Protein AF-G3IN02-F1 (afdb_monomer_lite)

Radius of gyration: 16.25 Å; chains: 1; bounding box: 48×41×36 Å

Structure (mmCIF, N/CA/C/O backbone):
data_AF-G3IN02-F1
#
_entry.id   AF-G3IN02-F1
#
loop_
_atom_site.group_PDB
_atom_site.id
_atom_site.type_symbol
_atom_site.label_atom_id
_atom_site.label_alt_id
_atom_site.label_comp_id
_atom_site.label_asym_id
_atom_site.label_entity_id
_atom_site.label_seq_id
_atom_site.pdbx_PDB_ins_code
_atom_site.Cartn_x
_atom_site.Cartn_y
_atom_site.Cartn_z
_atom_site.occupancy
_atom_site.B_iso_or_equiv
_atom_site.auth_seq_id
_atom_site.auth_comp_id
_atom_site.auth_asym_id
_atom_site.auth_atom_id
_atom_site.pdbx_PDB_model_num
ATOM 1 N N . THR A 1 1 ? 34.015 23.746 -7.723 1.00 45.34 1 THR A N 1
ATOM 2 C CA . THR A 1 1 ? 32.596 23.625 -8.107 1.00 45.34 1 THR A CA 1
ATOM 3 C C . THR A 1 1 ? 32.432 22.334 -8.874 1.00 45.34 1 THR A C 1
ATOM 5 O O . THR A 1 1 ? 32.887 22.258 -10.005 1.00 45.34 1 THR A O 1
ATOM 8 N N . LEU A 1 2 ? 31.876 21.300 -8.247 1.00 28.86 2 LEU A N 1
ATOM 9 C CA . LEU A 1 2 ? 31.333 20.143 -8.953 1.00 28.86 2 LEU A CA 1
ATOM 10 C C . LEU A 1 2 ? 30.002 19.815 -8.284 1.00 28.86 2 LEU A C 1
ATOM 12 O O . LEU A 1 2 ? 29.900 19.783 -7.059 1.00 28.86 2 LEU A O 1
ATOM 16 N N . VAL A 1 3 ? 28.995 19.728 -9.136 1.00 33.19 3 VAL A N 1
ATOM 17 C CA . VAL A 1 3 ? 27.564 19.716 -8.863 1.00 33.19 3 VAL A CA 1
ATOM 18 C C . VAL A 1 3 ? 27.209 18.672 -7.810 1.00 33.19 3 VAL A C 1
ATOM 20 O O . VAL A 1 3 ? 27.546 17.497 -7.940 1.00 33.19 3 VAL A O 1
ATOM 23 N N . GLY A 1 4 ? 26.515 19.124 -6.764 1.00 31.42 4 GLY A N 1
ATOM 24 C CA . GLY A 1 4 ? 25.931 18.256 -5.757 1.00 31.42 4 GLY A CA 1
ATOM 25 C C . GLY A 1 4 ? 24.985 17.266 -6.419 1.00 31.42 4 GLY A C 1
ATOM 26 O O . GLY A 1 4 ? 23.924 17.643 -6.914 1.00 31.42 4 GLY A O 1
ATOM 27 N N . ALA A 1 5 ? 25.363 15.991 -6.396 1.00 34.00 5 ALA A N 1
ATOM 28 C CA . ALA A 1 5 ? 24.419 14.907 -6.560 1.00 34.00 5 ALA A CA 1
ATOM 29 C C . ALA A 1 5 ? 23.466 14.974 -5.360 1.00 34.00 5 ALA A C 1
ATOM 31 O O . ALA A 1 5 ? 23.742 14.441 -4.285 1.00 34.00 5 ALA A O 1
ATOM 32 N N . SER A 1 6 ? 22.368 15.712 -5.529 1.00 37.09 6 SER A N 1
ATOM 33 C CA . SER A 1 6 ? 21.213 15.656 -4.644 1.00 37.09 6 SER A CA 1
ATOM 34 C C . SER A 1 6 ? 20.629 14.259 -4.797 1.00 37.09 6 SER A C 1
ATOM 36 O O . SER A 1 6 ? 19.768 14.009 -5.638 1.00 37.09 6 SER A O 1
ATOM 38 N N . SER A 1 7 ? 21.216 13.312 -4.065 1.00 34.28 7 SER A N 1
ATOM 39 C CA . SER A 1 7 ? 20.790 11.925 -4.051 1.00 34.28 7 SER A CA 1
ATOM 40 C C . SER A 1 7 ? 19.325 11.933 -3.644 1.00 34.28 7 SER A C 1
ATOM 42 O O . SER A 1 7 ? 18.984 12.340 -2.533 1.00 34.28 7 SER A O 1
ATOM 44 N N . THR A 1 8 ? 18.448 11.544 -4.566 1.00 34.09 8 THR A N 1
ATOM 45 C CA . THR A 1 8 ? 16.979 11.594 -4.469 1.00 34.09 8 THR A CA 1
ATOM 46 C C . THR A 1 8 ? 16.422 10.633 -3.404 1.00 34.09 8 THR A C 1
ATOM 48 O O . THR A 1 8 ? 15.240 10.319 -3.371 1.00 34.09 8 THR A O 1
ATOM 51 N N . ILE A 1 9 ? 17.265 10.212 -2.462 1.00 40.50 9 ILE A N 1
ATOM 52 C CA . ILE A 1 9 ? 16.972 9.432 -1.264 1.00 40.50 9 ILE A CA 1
ATOM 53 C C . ILE A 1 9 ? 16.366 10.355 -0.183 1.00 40.50 9 ILE A C 1
ATOM 55 O O . ILE A 1 9 ? 16.669 10.269 1.001 1.00 40.50 9 ILE A O 1
ATOM 59 N N . LYS A 1 10 ? 15.483 11.275 -0.584 1.00 39.00 10 LYS A N 1
ATOM 60 C CA . LYS A 1 10 ? 14.482 11.877 0.307 1.00 39.00 10 LYS A CA 1
ATOM 61 C C . LYS A 1 10 ? 13.191 11.075 0.128 1.00 39.00 10 LYS A C 1
ATOM 63 O O . LYS A 1 10 ? 12.175 11.592 -0.326 1.00 39.00 10 LYS A O 1
ATOM 68 N N . PHE A 1 11 ? 13.282 9.770 0.390 1.00 46.66 11 PHE A N 1
ATOM 69 C CA . PHE A 1 11 ? 12.166 8.838 0.270 1.00 46.66 11 PHE A CA 1
ATOM 70 C C . PHE A 1 11 ? 11.091 9.200 1.296 1.00 46.66 11 PHE A C 1
ATOM 72 O O . PHE A 1 11 ? 11.362 9.207 2.493 1.00 46.66 11 PHE A O 1
ATOM 79 N N . PHE A 1 12 ? 9.887 9.495 0.798 1.00 53.19 12 PHE A N 1
ATOM 80 C CA . PHE A 1 12 ? 8.736 9.979 1.566 1.00 53.19 12 PHE A CA 1
ATOM 81 C C . PHE A 1 12 ? 8.990 11.354 2.209 1.00 53.19 12 PHE A C 1
ATOM 83 O O . PHE A 1 12 ? 9.266 11.487 3.397 1.00 53.19 12 PHE A O 1
ATOM 90 N N . THR A 1 13 ? 8.926 12.415 1.401 1.00 53.41 13 THR A N 1
ATOM 91 C CA . THR A 1 13 ? 9.053 13.796 1.886 1.00 53.41 13 THR A CA 1
ATOM 92 C C . THR A 1 13 ? 8.081 14.070 3.035 1.00 53.41 13 THR A C 1
ATOM 94 O O . THR A 1 13 ? 6.881 13.820 2.898 1.00 53.41 13 THR A O 1
ATOM 97 N N . GLU A 1 14 ? 8.570 14.689 4.112 1.00 54.09 14 GLU A N 1
ATOM 98 C CA . GLU A 1 14 ? 7.746 15.287 5.177 1.00 54.09 14 GLU A CA 1
ATOM 99 C C . GLU A 1 14 ? 6.619 16.175 4.623 1.00 54.09 14 GLU A C 1
ATOM 101 O O . GLU A 1 14 ? 5.552 16.265 5.222 1.00 54.09 14 GLU A O 1
ATOM 106 N N . ALA A 1 15 ? 6.809 16.748 3.429 1.00 48.28 15 ALA A N 1
ATOM 107 C CA . ALA A 1 15 ? 5.807 17.522 2.702 1.00 48.28 15 ALA A CA 1
ATOM 108 C C . ALA A 1 15 ? 4.505 16.747 2.398 1.00 48.28 15 ALA A C 1
ATOM 110 O O . ALA A 1 15 ? 3.422 17.309 2.569 1.00 48.28 15 ALA A O 1
ATOM 111 N N . ILE A 1 16 ? 4.595 15.465 2.007 1.00 55.38 16 ILE A N 1
ATOM 112 C CA . ILE A 1 16 ? 3.421 14.591 1.795 1.00 55.38 16 ILE A CA 1
ATOM 113 C C . ILE A 1 16 ? 2.789 14.248 3.153 1.00 55.38 16 ILE A C 1
ATOM 115 O O . ILE A 1 16 ? 1.566 14.268 3.302 1.00 55.38 16 ILE A O 1
ATOM 119 N N . MET A 1 17 ? 3.625 13.997 4.168 1.00 62.59 17 MET A N 1
ATOM 120 C CA . MET A 1 17 ? 3.176 13.622 5.512 1.00 62.59 17 MET A CA 1
ATOM 121 C C . MET A 1 17 ? 2.430 14.752 6.234 1.00 62.59 17 MET A C 1
ATOM 123 O O . MET A 1 17 ? 1.446 14.477 6.906 1.00 62.59 17 MET A O 1
ATOM 127 N N . GLY A 1 18 ? 2.848 16.014 6.090 1.00 63.28 18 GLY A N 1
ATOM 128 C CA . GLY A 1 18 ? 2.342 17.112 6.925 1.00 63.28 18 GLY A CA 1
ATOM 129 C C . GLY A 1 18 ? 0.888 17.527 6.664 1.00 63.28 18 GLY A C 1
ATOM 130 O O . GLY A 1 18 ? 0.185 17.921 7.598 1.00 63.28 18 GLY A O 1
ATOM 131 N N . HIS A 1 19 ? 0.414 17.427 5.418 1.00 69.69 19 HIS A N 1
ATOM 132 C CA . HIS A 1 19 ? -0.917 17.920 5.033 1.00 69.69 19 HIS A CA 1
ATOM 133 C C . HIS A 1 19 ? -1.934 16.796 4.831 1.00 69.69 19 HIS A C 1
ATOM 135 O O . HIS A 1 19 ? -3.065 16.911 5.300 1.00 69.69 19 HIS A O 1
ATOM 141 N N . GLN A 1 20 ? -1.543 15.710 4.158 1.00 84.44 20 GLN A N 1
ATOM 142 C CA . GLN A 1 20 ? -2.478 14.672 3.707 1.00 84.44 20 GLN A CA 1
ATOM 143 C C . GLN A 1 20 ? -2.607 13.509 4.689 1.00 84.44 20 GLN A C 1
ATOM 145 O O . GLN A 1 20 ? -3.614 12.797 4.666 1.00 84.44 20 GLN A O 1
ATOM 150 N N . PHE A 1 21 ? -1.618 13.338 5.564 1.00 88.50 21 PHE A N 1
ATOM 151 C CA . PHE A 1 21 ? -1.551 12.239 6.511 1.00 88.50 21 PHE A CA 1
ATOM 152 C C . PHE A 1 21 ? -1.413 12.744 7.949 1.00 88.50 21 PHE A C 1
ATOM 154 O O . PHE A 1 21 ? -1.064 13.893 8.214 1.00 88.50 21 PHE A O 1
ATOM 161 N N . GLN A 1 22 ? -1.730 11.871 8.892 1.00 90.31 22 GLN A N 1
ATOM 162 C CA . GLN A 1 22 ? -1.468 12.049 10.313 1.00 90.31 22 GLN A CA 1
ATOM 163 C C . GLN A 1 22 ? -0.890 10.756 10.871 1.00 90.31 22 GLN A C 1
ATOM 165 O O . GLN A 1 22 ? -1.243 9.677 10.403 1.00 90.31 22 GLN A O 1
ATOM 170 N N . GLU A 1 23 ? -0.015 10.851 11.861 1.00 89.75 23 GLU A N 1
ATOM 171 C CA . GLU A 1 23 ? 0.467 9.671 12.573 1.00 89.75 23 GLU A CA 1
ATOM 172 C C . GLU A 1 23 ? -0.611 9.136 13.520 1.00 89.75 23 GLU A C 1
ATOM 174 O O . GLU A 1 23 ? -1.378 9.914 14.094 1.00 89.75 23 GLU A O 1
ATOM 179 N N . VAL A 1 24 ? -0.691 7.812 13.649 1.00 89.38 24 VAL A N 1
ATOM 180 C CA . VAL A 1 24 ? -1.631 7.128 14.543 1.00 89.38 24 VAL A CA 1
ATOM 181 C C . VAL A 1 24 ? -0.899 6.107 15.409 1.00 89.38 24 VAL A C 1
ATOM 183 O O . VAL A 1 24 ? 0.010 5.416 14.945 1.00 89.38 24 VAL A O 1
ATOM 186 N N . GLU A 1 25 ? -1.303 6.012 16.674 1.00 86.19 25 GLU A N 1
ATOM 187 C CA . GLU A 1 25 ? -0.815 4.997 17.609 1.00 86.19 25 GLU A CA 1
ATOM 188 C C . GLU A 1 25 ? -1.639 3.711 17.461 1.00 86.19 25 GLU A C 1
ATOM 190 O O . GLU A 1 25 ? -2.863 3.760 17.351 1.00 86.19 25 GLU A O 1
ATOM 195 N N . LEU A 1 26 ? -0.973 2.553 17.460 1.00 80.81 26 LEU A N 1
ATOM 196 C CA . LEU A 1 26 ? -1.620 1.242 17.302 1.00 80.81 26 LEU A CA 1
ATOM 197 C C . LEU A 1 26 ? -2.103 0.624 18.622 1.00 80.81 26 LEU A C 1
ATOM 199 O O . LEU A 1 26 ? -2.747 -0.420 18.607 1.00 80.81 26 LEU A O 1
ATOM 203 N N . ASP A 1 27 ? -1.770 1.222 19.764 1.00 68.69 27 ASP A N 1
ATOM 204 C CA . ASP A 1 27 ? -1.789 0.524 21.056 1.00 68.69 27 ASP A CA 1
ATOM 205 C C . ASP A 1 27 ? -3.195 0.301 21.643 1.00 68.69 27 ASP A C 1
ATOM 207 O O . ASP A 1 27 ? -3.325 -0.275 22.724 1.00 68.69 27 ASP A O 1
ATOM 211 N N . LYS A 1 28 ? -4.260 0.733 20.952 1.00 59.84 28 LYS A N 1
ATOM 212 C CA . LYS A 1 28 ? -5.644 0.617 21.447 1.00 59.84 28 LYS A CA 1
ATOM 213 C C . LYS A 1 28 ? -6.661 0.101 20.433 1.00 59.84 28 LYS A C 1
ATOM 215 O O . LYS A 1 28 ? -7.599 -0.571 20.849 1.00 59.84 28 LYS A O 1
ATOM 220 N N . ASP A 1 29 ? -6.453 0.341 19.143 1.00 71.38 29 ASP A N 1
ATOM 221 C CA . ASP A 1 29 ? -7.425 0.026 18.096 1.00 71.38 29 ASP A CA 1
ATOM 222 C C . ASP A 1 29 ? -6.793 -0.805 16.977 1.00 71.38 29 ASP A C 1
ATOM 224 O O . ASP A 1 29 ? -5.595 -0.708 16.693 1.00 71.38 29 ASP A O 1
ATOM 228 N N . GLU A 1 30 ? -7.608 -1.628 16.315 1.00 82.19 30 GLU A N 1
ATOM 229 C CA . GLU A 1 30 ? -7.182 -2.284 15.082 1.00 82.19 30 GLU A CA 1
ATOM 230 C C . GLU A 1 30 ? -6.863 -1.217 14.013 1.00 82.19 30 GLU A C 1
ATOM 232 O O . GLU A 1 30 ? -7.555 -0.192 13.942 1.00 82.19 30 GLU A O 1
ATOM 237 N N . PRO A 1 31 ? -5.821 -1.412 13.180 1.00 92.50 31 PRO A N 1
ATOM 238 C CA . PRO A 1 31 ? -5.549 -0.491 12.086 1.00 92.50 31 PRO A CA 1
ATOM 239 C C . PRO A 1 31 ? -6.775 -0.332 11.182 1.00 92.50 31 PRO A C 1
ATOM 241 O O . PRO A 1 31 ? -7.553 -1.267 10.988 1.00 92.50 31 PRO A O 1
ATOM 244 N N . GLN A 1 32 ? -6.939 0.848 10.593 1.00 94.38 32 GLN A N 1
ATOM 245 C CA . GLN A 1 32 ? -8.015 1.092 9.637 1.00 94.38 32 GLN A CA 1
ATOM 246 C C . GLN A 1 32 ? -7.554 0.751 8.219 1.00 94.38 32 GLN A C 1
ATOM 248 O O . GLN A 1 32 ? -6.399 1.020 7.868 1.00 94.38 32 GLN A O 1
ATOM 253 N N . PRO A 1 33 ? -8.434 0.186 7.369 1.00 95.81 33 PRO A N 1
ATOM 254 C CA . PRO A 1 33 ? -8.152 0.034 5.948 1.00 95.81 33 PRO A CA 1
ATOM 255 C C . PRO A 1 33 ? -7.672 1.354 5.331 1.00 95.81 33 PRO A C 1
ATOM 257 O O . PRO A 1 33 ? -8.333 2.386 5.441 1.00 95.81 33 PRO A O 1
ATOM 260 N N . GLY A 1 34 ? -6.499 1.316 4.702 1.00 95.94 34 GLY A N 1
ATOM 261 C CA . GLY A 1 34 ? -5.822 2.480 4.135 1.00 95.94 34 GLY A CA 1
ATOM 262 C C . GLY A 1 34 ? -4.700 3.061 5.001 1.00 95.94 34 GLY A C 1
ATOM 263 O O . GLY A 1 34 ? -3.966 3.923 4.516 1.00 95.94 34 GLY A O 1
ATOM 264 N N . ASP A 1 35 ? -4.521 2.592 6.240 1.00 95.56 35 ASP A N 1
ATOM 265 C CA . ASP A 1 35 ? -3.378 2.986 7.067 1.00 95.56 35 ASP A CA 1
ATOM 266 C C . ASP A 1 35 ? -2.059 2.545 6.418 1.00 95.56 35 ASP A C 1
ATOM 268 O O . ASP A 1 35 ? -1.877 1.385 6.038 1.00 95.56 35 ASP A O 1
ATOM 272 N N . LEU A 1 36 ? -1.111 3.475 6.319 1.00 94.69 36 LEU A N 1
ATOM 273 C CA . LEU A 1 36 ? 0.231 3.236 5.809 1.00 94.69 36 LEU A CA 1
ATOM 274 C C . LEU A 1 36 ? 1.150 2.774 6.931 1.00 94.69 36 LEU A C 1
ATOM 276 O O . LEU A 1 36 ? 1.400 3.506 7.886 1.00 94.69 36 LEU A O 1
ATOM 280 N N . PHE A 1 37 ? 1.726 1.593 6.768 1.00 94.12 37 PHE A N 1
ATOM 281 C CA . PHE A 1 37 ? 2.749 1.052 7.648 1.00 94.12 37 PHE A CA 1
ATOM 282 C C . PHE A 1 37 ? 4.128 1.343 7.071 1.00 94.12 37 PHE A C 1
ATOM 284 O O . PHE A 1 37 ? 4.486 0.830 6.010 1.00 94.12 37 PHE A O 1
ATOM 291 N N . LEU A 1 38 ? 4.911 2.153 7.785 1.00 92.44 38 LEU A N 1
ATOM 292 C CA . LEU A 1 38 ? 6.273 2.502 7.400 1.00 92.44 38 LEU A CA 1
ATOM 293 C C . LEU A 1 38 ? 7.243 1.650 8.215 1.00 92.44 38 LEU A C 1
ATOM 295 O O . LEU A 1 38 ? 7.326 1.785 9.434 1.00 92.44 38 LEU A O 1
ATOM 299 N N . PHE A 1 39 ? 8.017 0.803 7.549 1.00 89.69 39 PHE A N 1
ATOM 300 C CA . PHE A 1 39 ? 9.056 -0.021 8.160 1.00 89.69 39 PHE A CA 1
ATOM 301 C C . PHE A 1 39 ? 10.433 0.510 7.791 1.00 89.69 39 PHE A C 1
ATOM 303 O O . PHE A 1 39 ? 10.658 0.955 6.672 1.00 89.69 39 PHE A O 1
ATOM 310 N N . LYS A 1 40 ? 11.392 0.446 8.708 1.00 85.56 40 LYS A N 1
ATOM 311 C CA . LYS A 1 40 ? 12.735 0.984 8.460 1.00 85.56 40 LYS A CA 1
ATOM 312 C C . LYS A 1 40 ? 13.498 0.101 7.475 1.00 85.56 40 LYS A C 1
ATOM 314 O O . LYS A 1 40 ? 13.643 -1.093 7.730 1.00 85.56 40 LYS A O 1
ATOM 319 N N . LEU A 1 41 ? 14.051 0.692 6.413 1.00 76.62 41 LEU A N 1
ATOM 320 C CA . LEU A 1 41 ? 15.043 0.018 5.574 1.00 76.62 41 LEU A CA 1
ATOM 321 C C . LEU A 1 41 ? 16.418 0.126 6.242 1.00 76.62 41 LEU A C 1
ATOM 323 O O . LEU A 1 41 ? 16.962 1.225 6.391 1.00 76.62 41 LEU A O 1
ATOM 327 N N . GLN A 1 42 ? 16.984 -1.012 6.636 1.00 63.72 42 GLN A N 1
ATOM 328 C CA . GLN A 1 42 ? 18.371 -1.102 7.088 1.00 63.72 42 GLN A CA 1
ATOM 329 C C . GLN A 1 42 ? 19.241 -1.582 5.927 1.00 63.72 42 GLN A C 1
ATOM 331 O O . GLN A 1 42 ? 18.913 -2.576 5.283 1.00 63.72 42 GLN A O 1
ATOM 336 N N . SER A 1 43 ? 20.349 -0.889 5.652 1.00 58.53 43 SER A N 1
ATOM 337 C CA . SER A 1 43 ? 21.389 -1.451 4.785 1.00 58.53 43 SER A CA 1
ATOM 338 C C . SER A 1 43 ? 22.288 -2.415 5.577 1.00 58.53 43 SER A C 1
ATOM 340 O O . SER A 1 43 ? 22.313 -2.348 6.810 1.00 58.53 43 SER A O 1
ATOM 342 N N . PRO A 1 44 ? 23.105 -3.248 4.903 1.00 51.53 44 PRO A N 1
ATOM 343 C CA . PRO A 1 44 ? 24.107 -4.098 5.558 1.00 51.53 44 PRO A CA 1
ATOM 344 C C . PRO A 1 44 ? 25.099 -3.330 6.450 1.00 51.53 44 PRO A C 1
ATOM 346 O O . PRO A 1 44 ? 25.722 -3.917 7.325 1.00 51.53 44 PRO A O 1
ATOM 349 N N . ARG A 1 45 ? 25.237 -2.008 6.257 1.00 52.09 45 ARG A N 1
ATOM 350 C CA . ARG A 1 45 ? 26.061 -1.115 7.093 1.00 52.09 45 ARG A CA 1
ATOM 351 C C . ARG A 1 45 ? 25.291 -0.477 8.258 1.00 52.09 45 ARG A C 1
ATOM 353 O O . ARG A 1 45 ? 25.762 0.496 8.834 1.00 52.09 45 ARG A O 1
ATOM 360 N N . ALA A 1 46 ? 24.108 -0.995 8.592 1.00 51.50 46 ALA A N 1
ATOM 361 C CA . ALA A 1 46 ? 23.273 -0.577 9.722 1.00 51.50 46 ALA A CA 1
ATOM 362 C C . ALA A 1 46 ? 22.840 0.908 9.733 1.00 51.50 46 ALA A C 1
ATOM 364 O O . ALA A 1 46 ? 22.345 1.400 10.748 1.00 51.50 46 ALA A O 1
ATOM 365 N N . GLN A 1 47 ? 22.960 1.620 8.608 1.00 51.69 47 GLN A N 1
ATOM 366 C CA . GLN A 1 47 ? 22.495 2.999 8.463 1.00 51.69 47 GLN A CA 1
ATOM 367 C C . GLN A 1 47 ? 21.132 3.037 7.757 1.00 51.69 47 GLN A C 1
ATOM 369 O O . GLN A 1 47 ? 20.838 2.222 6.880 1.00 51.69 47 GLN A O 1
ATOM 374 N N . TRP A 1 48 ? 20.281 3.964 8.190 1.00 56.62 48 TRP A N 1
ATOM 375 C CA . TRP A 1 48 ? 18.950 4.192 7.635 1.00 56.62 48 TRP A CA 1
ATOM 376 C C . TRP A 1 48 ? 19.037 4.902 6.285 1.00 56.62 48 TRP A C 1
ATOM 378 O O . TRP A 1 48 ? 19.620 5.981 6.212 1.00 56.62 48 TRP A O 1
ATOM 388 N N . PHE A 1 49 ? 18.375 4.366 5.256 1.00 62.03 49 PHE A N 1
ATOM 389 C CA . PHE A 1 49 ? 18.279 5.015 3.935 1.00 62.03 49 PHE A CA 1
ATOM 390 C C . PHE A 1 49 ? 16.843 5.239 3.440 1.00 62.03 49 PHE A C 1
ATOM 392 O O . PHE A 1 49 ? 16.648 5.824 2.382 1.00 62.03 49 PHE A O 1
ATOM 399 N N . GLY A 1 50 ? 15.821 4.813 4.182 1.00 73.75 50 GLY A N 1
ATOM 400 C CA . GLY A 1 50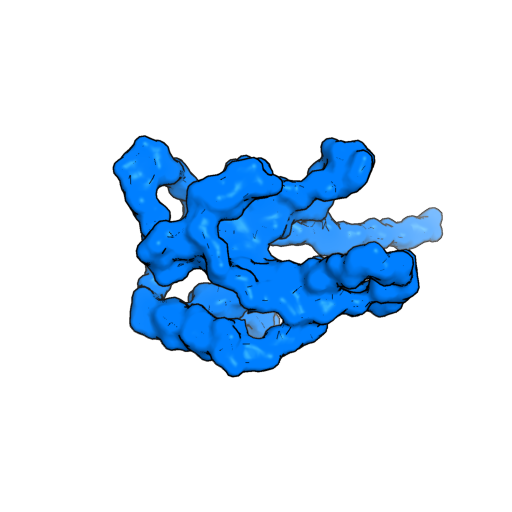 ? 14.432 5.015 3.775 1.00 73.75 50 GLY A CA 1
ATOM 401 C C . GLY A 1 50 ? 13.448 4.157 4.558 1.00 73.75 50 GLY A C 1
ATOM 402 O O . GLY A 1 50 ? 13.810 3.514 5.548 1.00 73.75 50 GLY A O 1
ATOM 403 N N . ALA A 1 51 ? 12.204 4.146 4.090 1.00 83.12 51 ALA A N 1
ATOM 404 C CA . ALA A 1 51 ? 11.148 3.301 4.623 1.00 83.12 51 ALA A CA 1
ATOM 405 C C . ALA A 1 51 ? 10.592 2.371 3.536 1.00 83.12 51 ALA A C 1
ATOM 407 O O . ALA A 1 51 ? 10.409 2.788 2.394 1.00 83.12 51 ALA A O 1
ATOM 408 N N . HIS A 1 52 ? 10.311 1.124 3.911 1.00 90.50 52 HIS A N 1
ATOM 409 C CA . HIS A 1 52 ? 9.419 0.237 3.171 1.00 90.50 52 HIS A CA 1
ATOM 410 C C . HIS A 1 52 ? 7.986 0.566 3.562 1.00 90.50 52 HIS A C 1
ATOM 412 O O . HIS A 1 52 ? 7.709 0.703 4.755 1.00 90.50 52 HIS A O 1
ATOM 418 N N . VAL A 1 53 ? 7.088 0.679 2.589 1.00 92.56 53 VAL A N 1
ATOM 419 C CA . VAL A 1 53 ? 5.701 1.090 2.831 1.00 92.56 53 VAL A CA 1
ATOM 420 C C . VAL A 1 53 ? 4.743 -0.026 2.436 1.00 92.56 53 VAL A C 1
ATOM 422 O O . VAL A 1 53 ? 4.854 -0.598 1.355 1.00 92.56 53 VAL A O 1
ATOM 425 N N . GLY A 1 54 ? 3.795 -0.323 3.319 1.00 95.88 54 GLY A N 1
ATOM 426 C CA . GLY A 1 54 ? 2.647 -1.176 3.030 1.00 95.88 54 GLY A CA 1
ATOM 427 C C . GLY A 1 54 ? 1.343 -0.494 3.426 1.00 95.88 54 GLY A C 1
ATOM 428 O O . GLY A 1 54 ? 1.349 0.425 4.243 1.00 95.88 54 GLY A O 1
ATOM 429 N N . VAL A 1 55 ? 0.233 -0.952 2.860 1.00 97.56 55 VAL A N 1
ATOM 430 C CA . VAL A 1 55 ? -1.119 -0.469 3.158 1.00 97.56 55 VAL A CA 1
ATOM 431 C C . VAL A 1 55 ? -1.862 -1.554 3.923 1.00 97.56 55 VAL A C 1
ATOM 433 O O . VAL A 1 55 ? -1.939 -2.693 3.463 1.00 97.56 55 VAL A O 1
ATOM 436 N N . TYR A 1 56 ? -2.423 -1.229 5.082 1.00 97.38 56 TYR A N 1
ATOM 437 C CA . TYR A 1 56 ? -3.340 -2.134 5.765 1.00 97.38 56 TYR A CA 1
ATOM 438 C C . TYR A 1 56 ? -4.647 -2.231 4.970 1.00 97.38 56 TYR A C 1
ATOM 440 O O . TYR A 1 56 ? -5.277 -1.220 4.669 1.00 97.38 56 TYR A O 1
ATOM 448 N N . CYS A 1 57 ? -5.044 -3.446 4.606 1.00 96.62 57 CYS A N 1
ATOM 449 C CA . CYS A 1 57 ? -6.168 -3.716 3.700 1.00 96.62 57 CYS A CA 1
ATOM 450 C C . CYS A 1 57 ? -7.343 -4.430 4.389 1.00 96.62 57 CYS A C 1
ATOM 452 O O . CYS A 1 57 ? -8.220 -4.967 3.718 1.00 96.62 57 CYS A O 1
ATOM 454 N N . GLY A 1 58 ? -7.375 -4.409 5.725 1.00 94.06 58 GLY A N 1
ATOM 455 C CA . GLY A 1 58 ? -8.377 -5.105 6.533 1.00 94.06 58 GLY A CA 1
ATOM 456 C C . GLY A 1 58 ? -7.945 -6.514 6.936 1.00 94.06 58 GLY A C 1
ATOM 457 O O . GLY A 1 58 ? -6.936 -7.034 6.460 1.00 94.06 58 GLY A O 1
ATOM 458 N N . HIS A 1 59 ? -8.720 -7.123 7.836 1.00 93.25 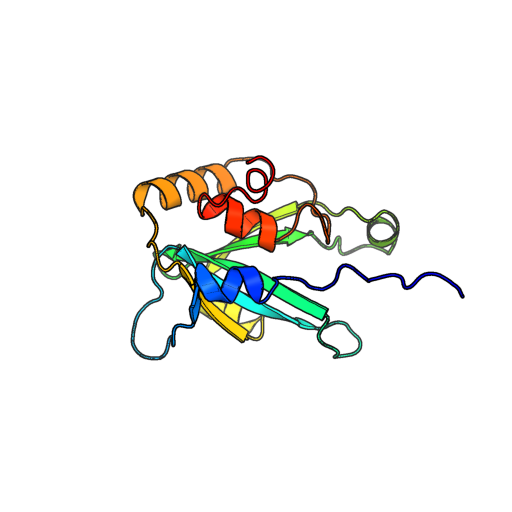59 HIS A N 1
ATOM 459 C CA . HIS A 1 59 ? -8.569 -8.520 8.269 1.00 93.25 59 HIS A CA 1
ATOM 460 C C . HIS A 1 59 ? -7.174 -8.875 8.809 1.00 93.25 59 HIS A C 1
ATOM 462 O O . HIS A 1 59 ? -6.709 -10.007 8.688 1.00 93.25 59 HIS A O 1
ATOM 468 N N . GLY A 1 60 ? -6.479 -7.906 9.406 1.00 93.81 60 GLY A N 1
ATOM 469 C CA . GLY A 1 60 ? -5.132 -8.122 9.922 1.00 93.81 60 GLY A CA 1
ATOM 470 C C . GLY A 1 60 ? -4.052 -8.199 8.837 1.00 93.81 60 GLY A C 1
ATOM 471 O O . GLY A 1 60 ? -2.950 -8.658 9.134 1.00 93.81 60 GLY A O 1
ATOM 472 N N . GLU A 1 61 ? -4.310 -7.769 7.602 1.00 96.75 61 GLU A N 1
ATOM 473 C CA . GLU A 1 61 ? -3.383 -7.929 6.478 1.00 96.75 61 GLU A CA 1
ATOM 474 C C . GLU A 1 61 ? -2.851 -6.595 5.940 1.00 96.75 61 GLU A C 1
ATOM 476 O O . GLU A 1 61 ? -3.560 -5.593 5.839 1.00 96.75 61 GLU A O 1
ATOM 481 N N . ILE A 1 62 ? -1.577 -6.599 5.550 1.00 97.62 62 ILE A N 1
ATOM 482 C CA . ILE A 1 62 ? -0.892 -5.511 4.856 1.00 97.62 62 ILE A CA 1
ATOM 483 C C . ILE A 1 62 ? -0.557 -5.978 3.442 1.00 97.62 62 ILE A C 1
ATOM 485 O O . ILE A 1 62 ? 0.121 -6.994 3.271 1.00 97.62 62 ILE A O 1
ATOM 489 N N . ILE A 1 63 ? -0.980 -5.202 2.447 1.00 98.25 63 ILE A N 1
ATOM 490 C CA . ILE A 1 63 ? -0.529 -5.335 1.064 1.00 98.25 63 ILE A CA 1
ATOM 491 C C . ILE A 1 63 ? 0.655 -4.397 0.819 1.00 98.25 63 ILE A C 1
ATOM 493 O O . ILE A 1 63 ? 0.659 -3.241 1.247 1.00 98.25 63 ILE A O 1
ATOM 497 N N . HIS A 1 64 ? 1.702 -4.888 0.170 1.00 96.44 64 HIS A N 1
ATOM 498 C CA . HIS A 1 64 ? 2.915 -4.121 -0.095 1.00 96.44 64 HIS A CA 1
ATOM 499 C C . HIS A 1 64 ? 3.615 -4.616 -1.357 1.00 96.44 64 HIS A C 1
ATOM 501 O O . HIS A 1 64 ? 3.354 -5.720 -1.825 1.00 96.44 64 HIS A O 1
ATOM 507 N N . PHE A 1 65 ? 4.490 -3.779 -1.907 1.00 94.94 65 PHE A N 1
ATOM 508 C CA . PHE A 1 65 ? 5.205 -4.055 -3.149 1.00 94.94 65 PHE A CA 1
ATOM 509 C C . PHE A 1 65 ? 6.710 -4.058 -2.906 1.00 94.94 65 PHE A C 1
ATOM 511 O O . PHE A 1 65 ? 7.252 -3.107 -2.337 1.00 94.94 65 PHE A O 1
ATOM 518 N N . GLU A 1 66 ? 7.393 -5.114 -3.331 1.00 90.81 66 GLU A N 1
ATOM 519 C CA . GLU A 1 66 ? 8.833 -5.269 -3.146 1.00 90.81 66 GLU A CA 1
ATOM 520 C C . GLU A 1 66 ? 9.511 -5.887 -4.366 1.00 90.81 66 GLU A C 1
ATOM 522 O O . GLU A 1 66 ? 8.874 -6.526 -5.196 1.00 90.81 66 GLU A O 1
ATOM 527 N N . GLY A 1 67 ? 10.818 -5.668 -4.490 1.00 87.44 67 GLY A N 1
ATOM 528 C CA . GLY A 1 67 ? 11.622 -6.338 -5.502 1.00 87.44 67 GLY A CA 1
ATOM 529 C C . GLY A 1 67 ? 12.006 -7.736 -5.031 1.00 87.44 67 GLY A C 1
ATOM 530 O O . GLY A 1 67 ? 12.500 -7.896 -3.912 1.00 87.44 67 GLY A O 1
ATOM 531 N N . ARG A 1 68 ? 11.841 -8.745 -5.885 1.00 81.88 68 ARG A N 1
ATOM 532 C CA . ARG A 1 68 ? 12.349 -10.090 -5.632 1.00 81.88 68 ARG A CA 1
ATOM 533 C C . ARG A 1 68 ? 13.872 -10.053 -5.687 1.00 81.88 68 ARG A C 1
ATOM 535 O O . ARG A 1 68 ? 14.464 -9.748 -6.721 1.00 81.88 68 ARG A O 1
ATOM 542 N N . THR A 1 69 ? 14.531 -10.368 -4.577 1.00 65.75 69 THR A N 1
ATOM 543 C CA . THR A 1 69 ? 15.971 -10.632 -4.597 1.00 65.75 69 THR A CA 1
ATOM 544 C C . THR A 1 69 ? 16.164 -12.079 -5.024 1.00 65.75 69 THR A C 1
ATOM 546 O O . THR A 1 69 ? 15.929 -12.996 -4.236 1.00 65.75 69 THR A O 1
ATOM 549 N N . SER A 1 70 ? 16.550 -12.293 -6.280 1.00 54.16 70 SER A N 1
ATOM 550 C CA . SER A 1 70 ? 16.990 -13.603 -6.756 1.00 54.16 70 SER A CA 1
ATOM 551 C C . SER A 1 70 ? 18.138 -14.077 -5.859 1.00 54.16 70 SER A C 1
ATOM 553 O O . SER A 1 70 ? 19.110 -13.350 -5.671 1.00 54.16 70 SER A O 1
ATOM 555 N N . GLY A 1 71 ? 18.024 -15.270 -5.270 1.00 51.88 71 GLY A N 1
ATOM 556 C CA . GLY A 1 71 ? 19.048 -15.847 -4.385 1.00 51.88 71 GLY A CA 1
ATOM 557 C C . GLY A 1 71 ? 20.389 -16.147 -5.066 1.00 51.88 71 GLY A C 1
ATOM 558 O O . GLY A 1 71 ? 21.281 -16.680 -4.415 1.00 51.88 71 GLY A O 1
ATOM 559 N N . ASP A 1 72 ? 20.538 -15.801 -6.346 1.00 46.31 72 ASP A N 1
ATOM 560 C CA . ASP A 1 72 ? 21.733 -16.023 -7.142 1.00 46.31 72 ASP A CA 1
ATOM 561 C C . ASP A 1 72 ? 22.272 -14.692 -7.703 1.00 46.31 72 ASP A C 1
ATOM 563 O O . ASP A 1 72 ? 21.635 -14.016 -8.509 1.00 46.31 72 ASP A O 1
ATOM 567 N N . GLY A 1 73 ? 23.441 -14.307 -7.184 1.00 48.56 73 GLY A N 1
ATOM 568 C CA . GLY A 1 73 ? 24.478 -13.502 -7.834 1.00 48.56 73 GLY A CA 1
ATOM 569 C C . GLY A 1 73 ? 24.116 -12.165 -8.492 1.00 48.56 73 GLY A C 1
ATOM 570 O O . GLY A 1 73 ? 23.789 -12.129 -9.669 1.00 48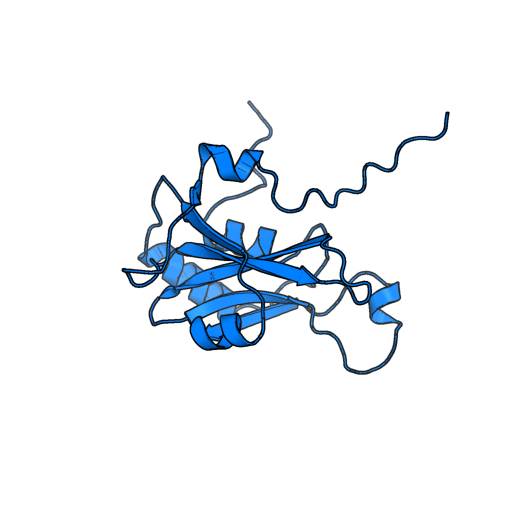.56 73 GLY A O 1
ATOM 571 N N . GLY A 1 74 ? 24.363 -11.057 -7.775 1.00 50.75 74 GLY A N 1
ATOM 572 C CA . GLY A 1 74 ? 25.123 -9.851 -8.191 1.00 50.75 74 GLY A CA 1
ATOM 573 C C . GLY A 1 74 ? 24.781 -9.039 -9.461 1.00 50.75 74 GLY A C 1
ATOM 574 O O . GLY A 1 74 ? 25.009 -7.831 -9.466 1.00 50.75 74 GLY A O 1
ATOM 575 N N . LEU A 1 75 ? 24.250 -9.641 -10.525 1.00 48.03 75 LEU A N 1
ATOM 576 C CA . LEU A 1 75 ? 24.104 -9.040 -11.851 1.00 48.03 75 LEU A CA 1
ATOM 577 C C . LEU A 1 75 ? 22.775 -8.285 -12.029 1.00 48.03 75 LEU A C 1
ATOM 579 O O . LEU A 1 75 ? 22.757 -7.244 -12.677 1.00 48.03 75 LEU A O 1
ATOM 583 N N . GLN A 1 76 ? 21.680 -8.726 -11.394 1.00 49.56 76 GLN A N 1
ATOM 584 C CA . GLN A 1 76 ? 20.417 -7.959 -11.379 1.00 49.56 76 GLN A CA 1
ATOM 585 C C . GLN A 1 76 ? 20.567 -6.642 -10.598 1.00 49.56 76 GLN A C 1
ATOM 587 O O . GLN A 1 76 ? 20.089 -5.596 -11.033 1.00 49.56 76 GLN A O 1
ATOM 592 N N . THR A 1 77 ? 21.347 -6.652 -9.511 1.00 49.31 77 THR A N 1
ATOM 593 C CA . THR A 1 77 ? 21.718 -5.445 -8.752 1.00 49.31 77 THR A CA 1
ATOM 594 C C . THR A 1 77 ? 22.520 -4.446 -9.598 1.00 49.31 77 THR A C 1
ATOM 596 O O . THR A 1 77 ? 22.400 -3.241 -9.388 1.00 49.31 77 THR A O 1
ATOM 599 N N . LEU A 1 78 ? 23.310 -4.924 -10.570 1.00 50.91 78 LEU A N 1
ATOM 600 C CA . LEU A 1 78 ? 24.090 -4.089 -11.494 1.00 50.91 78 LEU A CA 1
ATOM 601 C C . LEU A 1 78 ? 23.231 -3.398 -12.569 1.00 50.91 78 LEU A C 1
ATOM 603 O O . LEU A 1 78 ? 23.646 -2.363 -13.083 1.00 50.91 78 LEU A O 1
ATOM 607 N N . LEU A 1 79 ? 22.049 -3.936 -12.896 1.00 53.00 79 LEU A N 1
ATOM 608 C CA . LEU A 1 79 ? 21.161 -3.406 -13.943 1.00 53.00 79 LEU A CA 1
ATOM 609 C C . LEU A 1 79 ? 20.026 -2.518 -13.408 1.00 53.00 79 LEU A C 1
ATOM 611 O O . LEU A 1 79 ? 19.314 -1.906 -14.198 1.00 53.00 79 LEU A O 1
ATOM 615 N N . GLY A 1 80 ? 19.862 -2.414 -12.087 1.00 57.53 80 GLY A N 1
ATOM 616 C CA . GLY A 1 80 ? 18.926 -1.476 -11.456 1.00 57.53 80 GLY A CA 1
ATOM 617 C C . GLY A 1 80 ? 17.448 -1.885 -11.475 1.00 57.53 80 GLY A C 1
ATOM 618 O O . GLY A 1 80 ? 16.629 -1.144 -10.937 1.00 57.53 80 GLY A O 1
ATOM 619 N N . TYR A 1 81 ? 17.102 -3.055 -12.021 1.00 60.09 81 TYR A N 1
ATOM 620 C CA . TYR A 1 81 ? 15.728 -3.563 -12.071 1.00 60.09 81 TYR A CA 1
ATOM 621 C C . TYR A 1 81 ? 15.656 -4.987 -11.520 1.00 60.09 81 TYR A C 1
ATOM 623 O O . TYR A 1 81 ? 16.404 -5.865 -11.952 1.00 60.09 81 TYR A O 1
ATOM 631 N N . CYS A 1 82 ? 14.729 -5.210 -10.588 1.00 77.19 82 CYS A N 1
ATOM 632 C CA . CYS A 1 82 ? 14.375 -6.537 -10.084 1.00 77.19 82 CYS A CA 1
ATOM 633 C C . CYS A 1 82 ? 12.904 -6.825 -10.405 1.00 77.19 82 CYS A C 1
ATOM 635 O O . CYS A 1 82 ? 12.111 -5.896 -10.564 1.00 77.19 82 CYS A O 1
ATOM 637 N N . GLU A 1 83 ? 12.526 -8.101 -10.474 1.00 88.00 83 GLU A N 1
ATOM 638 C CA . GLU A 1 83 ? 11.118 -8.507 -10.573 1.00 88.00 83 GLU A CA 1
ATOM 639 C C . GLU A 1 83 ? 10.316 -7.856 -9.438 1.00 88.00 83 GLU A C 1
ATOM 641 O O . GLU A 1 83 ? 10.716 -7.928 -8.276 1.00 88.00 83 GLU A O 1
ATOM 646 N N . GLY A 1 84 ? 9.223 -7.171 -9.769 1.00 91.06 84 GLY A N 1
ATOM 647 C CA . GLY A 1 84 ? 8.314 -6.623 -8.772 1.00 91.06 84 GLY A CA 1
ATOM 648 C C . GLY A 1 84 ? 7.369 -7.700 -8.260 1.00 91.06 84 GLY A C 1
ATOM 649 O O . GLY A 1 84 ? 6.919 -8.541 -9.026 1.00 91.06 8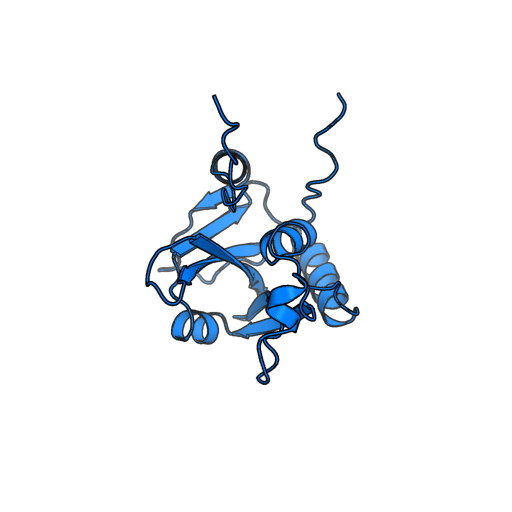4 GLY A O 1
ATOM 650 N N . VAL A 1 85 ? 7.051 -7.676 -6.970 1.00 94.00 85 VAL A N 1
ATOM 651 C CA . VAL A 1 85 ? 6.128 -8.626 -6.349 1.00 94.00 85 VAL A CA 1
ATOM 652 C C . VAL A 1 85 ? 5.162 -7.873 -5.451 1.00 94.00 85 VAL A C 1
ATOM 654 O O . VAL A 1 85 ? 5.580 -7.117 -4.570 1.00 94.00 85 VAL A O 1
ATOM 657 N N . VAL A 1 86 ? 3.866 -8.090 -5.670 1.00 97.06 86 VAL A N 1
ATOM 658 C CA . VAL A 1 86 ? 2.810 -7.640 -4.761 1.00 97.06 86 VAL A CA 1
ATOM 659 C C . VAL A 1 86 ? 2.561 -8.746 -3.744 1.00 97.06 86 VAL A C 1
ATOM 661 O O . VAL A 1 86 ? 2.251 -9.885 -4.084 1.00 97.06 86 VAL A O 1
ATOM 664 N N . CYS A 1 87 ? 2.733 -8.404 -2.476 1.00 95.75 87 CYS A N 1
ATOM 665 C CA . CYS A 1 87 ? 2.633 -9.313 -1.350 1.00 95.75 87 CYS A CA 1
ATOM 666 C C . CYS A 1 87 ? 1.479 -8.884 -0.447 1.00 95.75 87 CYS A C 1
ATOM 668 O O . CYS A 1 87 ? 1.394 -7.715 -0.073 1.00 95.75 87 CYS A O 1
ATOM 670 N N . LYS A 1 88 ? 0.668 -9.841 0.009 1.00 96.69 88 LYS A N 1
ATOM 671 C CA . LYS A 1 88 ? -0.293 -9.653 1.104 1.00 96.69 88 LYS A CA 1
ATOM 672 C C . LYS A 1 88 ? 0.150 -10.491 2.302 1.00 96.69 88 LYS A C 1
ATOM 674 O O . LYS A 1 88 ? 0.367 -11.692 2.168 1.00 96.69 88 LYS A O 1
ATOM 679 N N . GLN A 1 89 ? 0.385 -9.860 3.451 1.00 95.25 89 GLN A N 1
ATOM 680 C CA . GLN A 1 89 ? 0.954 -10.518 4.633 1.00 95.25 89 GLN A CA 1
ATOM 681 C C . GLN A 1 89 ? 0.278 -10.047 5.919 1.00 95.25 89 GLN A C 1
ATOM 683 O O . GLN A 1 89 ? -0.067 -8.877 6.057 1.00 95.25 89 GLN A O 1
ATOM 688 N N . GLY A 1 90 ? 0.155 -10.933 6.910 1.00 95.50 90 GLY A N 1
ATOM 689 C CA . GLY A 1 90 ? -0.390 -10.568 8.218 1.00 95.50 90 GLY A CA 1
ATOM 690 C C . GLY A 1 90 ? 0.438 -9.473 8.905 1.00 95.50 90 GLY A C 1
ATOM 691 O O . GLY A 1 90 ? 1.653 -9.608 9.058 1.00 95.50 90 GLY A O 1
ATOM 692 N N . HIS A 1 91 ? -0.206 -8.408 9.385 1.00 91.38 91 HIS A N 1
ATOM 693 C CA . HIS A 1 91 ? 0.465 -7.216 9.910 1.00 91.38 91 HIS A CA 1
ATOM 694 C C . HIS A 1 91 ? 1.389 -7.524 11.101 1.00 91.38 91 HIS A C 1
ATOM 696 O O . HIS A 1 91 ? 2.519 -7.037 11.158 1.00 91.38 91 HIS A O 1
ATOM 702 N N . ARG A 1 92 ? 0.967 -8.417 12.010 1.00 91.12 92 ARG A N 1
ATOM 703 C CA . ARG A 1 92 ? 1.798 -8.896 13.130 1.00 91.12 92 ARG A CA 1
ATOM 704 C C . ARG A 1 92 ? 2.998 -9.710 12.654 1.00 91.12 92 ARG A C 1
ATOM 706 O O . ARG A 1 92 ? 4.068 -9.612 13.243 1.00 91.12 92 ARG A O 1
ATOM 713 N N . ALA A 1 93 ? 2.837 -10.529 11.614 1.00 92.06 93 ALA A N 1
ATOM 714 C CA . ALA A 1 93 ? 3.941 -11.306 11.053 1.00 92.06 93 ALA A CA 1
ATOM 715 C C . ALA A 1 93 ? 4.973 -10.380 10.396 1.00 92.06 93 ALA A C 1
ATOM 717 O O . ALA A 1 93 ? 6.167 -10.492 10.679 1.00 92.06 93 ALA A O 1
ATOM 718 N N . LEU A 1 94 ? 4.508 -9.396 9.622 1.00 91.75 94 LEU A N 1
ATOM 719 C CA . LEU A 1 94 ? 5.376 -8.419 8.976 1.00 91.75 94 LEU A CA 1
ATOM 720 C C . LEU A 1 94 ? 6.173 -7.602 10.008 1.00 91.75 94 LEU A C 1
ATOM 722 O O . LEU A 1 94 ? 7.389 -7.483 9.873 1.00 91.75 94 LEU A O 1
ATOM 726 N N . GLN A 1 95 ? 5.536 -7.150 11.094 1.00 90.44 95 GLN A N 1
ATOM 727 C CA . GLN A 1 95 ? 6.200 -6.437 12.198 1.00 90.44 95 GLN A CA 1
ATOM 728 C C . GLN A 1 95 ? 7.241 -7.273 12.964 1.00 90.44 95 GLN A C 1
ATOM 730 O O . GLN A 1 95 ? 8.168 -6.704 13.537 1.00 90.44 95 GLN A O 1
ATOM 735 N N . ARG A 1 96 ? 7.138 -8.611 12.975 1.00 91.06 96 ARG A N 1
ATOM 736 C CA . ARG A 1 96 ? 8.196 -9.473 13.545 1.00 91.06 96 ARG A CA 1
ATOM 737 C C . ARG A 1 96 ? 9.442 -9.514 12.665 1.00 91.06 96 ARG A C 1
ATOM 739 O O . ARG A 1 96 ? 10.545 -9.645 13.180 1.00 91.06 96 ARG A O 1
ATOM 746 N N . SER A 1 97 ? 9.261 -9.416 11.349 1.00 87.12 97 SER A N 1
ATOM 747 C CA . SER A 1 97 ? 10.357 -9.471 10.373 1.00 87.12 97 SER A CA 1
ATOM 748 C C . SER A 1 97 ? 10.979 -8.104 10.065 1.00 87.12 97 SER A C 1
ATOM 750 O O . SER A 1 97 ? 12.133 -8.030 9.649 1.00 87.12 97 SER A O 1
ATOM 752 N N . ARG A 1 98 ? 10.230 -7.011 10.261 1.00 88.75 98 ARG A N 1
ATOM 753 C CA . ARG A 1 98 ? 10.644 -5.647 9.912 1.00 88.75 98 ARG A CA 1
ATOM 754 C C . ARG A 1 98 ? 10.365 -4.688 11.056 1.00 88.75 98 ARG A C 1
ATOM 756 O O . ARG A 1 98 ? 9.268 -4.660 11.606 1.00 88.75 98 ARG A O 1
ATOM 763 N N . ARG A 1 99 ? 11.337 -3.826 11.368 1.00 89.38 99 ARG A N 1
ATOM 764 C CA . ARG A 1 99 ? 11.182 -2.825 12.431 1.00 89.38 99 ARG A CA 1
ATOM 765 C C . ARG A 1 99 ? 10.214 -1.732 11.981 1.00 89.38 99 ARG A C 1
ATOM 767 O O . ARG A 1 99 ? 10.575 -0.905 11.139 1.00 89.38 99 ARG A O 1
ATOM 774 N N . LEU A 1 100 ? 9.013 -1.720 12.559 1.00 89.94 100 LEU A N 1
ATOM 775 C CA . LEU A 1 100 ? 8.035 -0.649 12.368 1.00 89.94 100 LEU A CA 1
ATOM 776 C C . LEU A 1 100 ? 8.648 0.702 12.768 1.00 89.94 100 LEU A C 1
ATOM 778 O O . LEU A 1 100 ? 9.424 0.802 13.723 1.00 89.94 100 LEU A O 1
ATOM 782 N N . TRP A 1 101 ? 8.344 1.736 11.992 1.00 87.94 101 TRP A N 1
ATOM 783 C CA . TRP A 1 101 ? 8.718 3.111 12.283 1.00 87.94 101 TRP A CA 1
ATOM 784 C C . TRP A 1 101 ? 7.524 3.936 12.729 1.00 87.94 101 TRP A C 1
ATOM 786 O O . TRP A 1 101 ? 7.576 4.487 13.822 1.00 87.94 101 TRP A O 1
ATOM 796 N N . ARG A 1 102 ? 6.507 4.040 11.870 1.00 89.12 102 ARG A N 1
ATOM 797 C CA . ARG A 1 102 ? 5.301 4.846 12.077 1.00 89.12 102 ARG A CA 1
ATOM 798 C C . ARG A 1 102 ? 4.128 4.198 11.356 1.00 89.12 102 ARG A C 1
ATOM 800 O O . ARG A 1 102 ? 4.330 3.446 10.396 1.00 89.12 102 ARG A O 1
ATOM 807 N N . VAL A 1 103 ? 2.924 4.555 11.784 1.00 92.00 103 VAL A N 1
ATOM 808 C CA . VAL A 1 103 ? 1.694 4.310 11.031 1.00 92.00 103 VAL A CA 1
ATOM 809 C C . VAL A 1 103 ? 1.066 5.647 10.685 1.00 92.00 103 VAL A C 1
ATOM 811 O O . VAL A 1 103 ? 0.947 6.511 11.552 1.00 92.00 103 VAL A O 1
ATOM 814 N N . LEU A 1 104 ? 0.699 5.833 9.419 1.00 92.19 104 LEU A N 1
ATOM 815 C CA . LEU A 1 104 ? 0.098 7.069 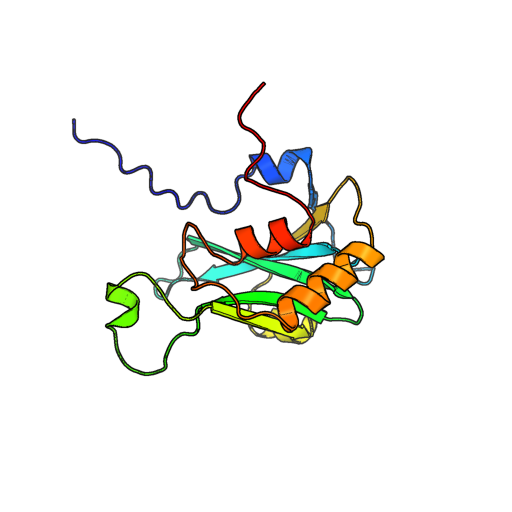8.933 1.00 92.19 104 LEU A CA 1
ATOM 816 C C . LEU A 1 104 ? -1.312 6.810 8.407 1.00 92.19 104 LEU A C 1
ATOM 818 O O . LEU A 1 104 ? -1.523 5.901 7.612 1.00 92.19 104 LEU A O 1
ATOM 822 N N . ARG A 1 105 ? -2.260 7.666 8.780 1.00 93.19 105 ARG A N 1
ATOM 823 C CA . ARG A 1 105 ? -3.638 7.652 8.291 1.00 93.19 105 ARG A CA 1
ATOM 824 C C . ARG A 1 105 ? -3.899 8.852 7.400 1.00 93.19 105 ARG A C 1
ATOM 826 O O . ARG A 1 105 ? -3.531 9.975 7.746 1.00 93.19 105 ARG A O 1
ATOM 833 N N . ARG A 1 106 ? -4.553 8.639 6.258 1.00 92.12 106 ARG A N 1
ATOM 834 C CA . ARG A 1 106 ? -4.977 9.740 5.385 1.00 92.12 106 ARG A CA 1
ATOM 835 C C . ARG A 1 106 ? -6.069 10.558 6.077 1.00 92.12 106 ARG A C 1
ATOM 837 O O . ARG A 1 106 ? -7.098 10.014 6.466 1.00 92.12 106 ARG A O 1
ATOM 844 N N . ARG A 1 107 ? -5.885 11.878 6.173 1.00 89.62 107 ARG A N 1
ATOM 845 C CA . ARG A 1 107 ? -6.841 12.790 6.834 1.00 89.62 107 ARG A CA 1
ATOM 846 C C . ARG A 1 107 ? -8.199 12.875 6.135 1.00 89.62 107 ARG A C 1
ATOM 848 O O . ARG A 1 107 ? -9.210 13.056 6.794 1.00 89.62 107 ARG A O 1
ATOM 855 N N . GLY A 1 108 ? -8.224 12.726 4.810 1.00 88.88 108 GLY A N 1
ATOM 856 C CA . GLY A 1 108 ? -9.460 12.717 4.016 1.00 88.88 108 GLY A CA 1
ATOM 857 C C . GLY A 1 108 ? -10.234 11.395 4.050 1.00 88.88 108 GLY A C 1
ATOM 858 O O . GLY A 1 108 ? -11.210 11.264 3.319 1.00 88.88 108 GLY A O 1
ATOM 859 N N . GLY A 1 109 ? -9.785 10.414 4.842 1.00 91.31 109 GLY A N 1
ATOM 860 C CA . GLY A 1 109 ? -10.318 9.055 4.811 1.00 91.31 109 GLY A CA 1
ATOM 861 C C . GLY A 1 109 ? -9.997 8.319 3.507 1.00 91.31 109 GLY A C 1
ATOM 862 O O . GLY A 1 109 ? -9.348 8.850 2.601 1.00 91.31 109 GLY A O 1
ATOM 863 N N . ILE A 1 110 ? -10.438 7.066 3.434 1.00 93.56 110 ILE A N 1
ATOM 864 C CA . ILE A 1 110 ? -10.341 6.200 2.257 1.00 93.56 110 ILE A CA 1
ATOM 865 C C . ILE A 1 110 ? -11.706 5.553 2.042 1.00 93.56 110 ILE A C 1
ATOM 867 O O . ILE A 1 110 ? -12.331 5.102 2.999 1.00 93.56 110 ILE A O 1
ATOM 871 N N . ASN A 1 111 ? -12.169 5.507 0.790 1.00 93.94 111 ASN A N 1
ATOM 872 C CA . ASN A 1 111 ? -13.354 4.736 0.433 1.00 93.94 111 ASN A CA 1
ATOM 873 C C . ASN A 1 111 ? -13.006 3.235 0.516 1.00 93.94 111 ASN A C 1
ATOM 875 O O . ASN A 1 111 ? -12.173 2.776 -0.272 1.00 93.94 111 ASN A O 1
ATOM 879 N N . PRO A 1 112 ? -13.607 2.466 1.444 1.00 92.00 112 PRO A N 1
ATOM 880 C CA . PRO A 1 112 ? -13.236 1.071 1.662 1.00 92.00 112 PRO A CA 1
ATOM 881 C C . PRO A 1 112 ? -13.534 0.184 0.449 1.00 92.00 112 PRO A C 1
ATOM 883 O O . PRO A 1 112 ? -12.741 -0.703 0.152 1.00 92.00 112 PRO A O 1
ATOM 886 N N . VAL A 1 113 ? -14.612 0.460 -0.293 1.00 94.88 113 VAL A N 1
ATOM 887 C CA . VAL A 1 113 ? -14.995 -0.324 -1.480 1.00 94.88 113 VAL A CA 1
ATOM 888 C C . VAL A 1 113 ? -13.988 -0.118 -2.609 1.00 94.88 113 VAL A C 1
ATOM 890 O O . VAL A 1 113 ? -13.556 -1.070 -3.252 1.00 94.88 113 VAL A O 1
ATOM 893 N N . GLU A 1 114 ? -13.561 1.125 -2.837 1.00 95.88 114 GLU A N 1
ATOM 894 C CA . GLU A 1 114 ? -12.522 1.405 -3.833 1.00 95.88 114 GLU A CA 1
ATOM 895 C C . GLU A 1 114 ? -11.171 0.812 -3.439 1.00 95.88 114 GLU A C 1
ATOM 897 O O . GLU A 1 114 ? -10.456 0.304 -4.300 1.00 95.88 114 GLU A O 1
ATOM 902 N N . LEU A 1 115 ? -10.812 0.876 -2.151 1.00 96.88 115 LEU A N 1
ATOM 903 C CA . LEU A 1 115 ? -9.582 0.263 -1.663 1.00 96.88 115 LEU A CA 1
ATOM 904 C C . LEU A 1 115 ? -9.609 -1.249 -1.892 1.00 96.88 115 LEU A C 1
ATOM 906 O O . LEU A 1 115 ? -8.643 -1.790 -2.415 1.00 96.88 115 LEU A O 1
ATOM 910 N N . GLU A 1 116 ? -10.706 -1.920 -1.549 1.00 96.69 116 GLU A N 1
ATOM 911 C CA . GLU A 1 116 ? -10.870 -3.357 -1.772 1.00 96.69 116 GLU A CA 1
ATOM 912 C C . GLU A 1 116 ? -10.775 -3.724 -3.260 1.00 96.69 116 GLU A C 1
ATOM 914 O O . GLU A 1 116 ? -10.058 -4.662 -3.616 1.00 96.69 116 GLU A O 1
ATOM 919 N N . CYS A 1 117 ? -11.414 -2.951 -4.145 1.00 97.56 117 CYS A N 1
ATOM 920 C CA . CYS A 1 117 ? -11.281 -3.138 -5.590 1.00 97.56 117 CYS A CA 1
ATOM 921 C C . CYS A 1 117 ? -9.826 -3.011 -6.054 1.00 97.56 117 CYS A C 1
ATOM 923 O O . CYS A 1 117 ? -9.335 -3.917 -6.722 1.00 97.56 117 CYS A O 1
ATOM 925 N N . ARG A 1 118 ? -9.110 -1.954 -5.647 1.00 97.62 118 ARG A N 1
ATOM 926 C CA . ARG A 1 118 ? -7.699 -1.758 -6.023 1.00 97.62 118 ARG A CA 1
ATOM 927 C C . ARG A 1 118 ? -6.779 -2.822 -5.425 1.00 97.62 118 ARG A C 1
ATOM 929 O O . ARG A 1 118 ? -5.809 -3.210 -6.064 1.00 97.62 118 ARG A O 1
ATOM 936 N N . VAL A 1 119 ? -7.064 -3.304 -4.213 1.00 97.94 119 VAL A N 1
ATOM 937 C CA . VAL A 1 119 ? -6.330 -4.416 -3.582 1.00 97.94 119 VAL A CA 1
ATOM 938 C C . VAL A 1 119 ? -6.480 -5.684 -4.413 1.00 97.94 119 VAL A C 1
ATOM 940 O O . VAL A 1 119 ? -5.481 -6.336 -4.698 1.00 97.94 119 VAL A O 1
ATOM 943 N N . ARG A 1 120 ? -7.708 -6.019 -4.816 1.00 97.88 120 ARG A N 1
ATOM 944 C CA . ARG A 1 120 ? -7.983 -7.178 -5.671 1.00 97.88 120 ARG A CA 1
ATOM 945 C C . ARG A 1 120 ? -7.289 -7.042 -7.025 1.00 97.88 120 ARG A C 1
ATOM 947 O O . ARG A 1 120 ? -6.534 -7.926 -7.402 1.00 97.88 120 ARG A O 1
ATOM 954 N N . GLU A 1 121 ? -7.445 -5.902 -7.693 1.00 97.56 121 GLU A N 1
ATOM 955 C CA . GLU A 1 121 ? -6.771 -5.621 -8.968 1.00 97.56 121 GLU A CA 1
ATOM 956 C C . GLU A 1 121 ? -5.245 -5.736 -8.862 1.00 97.56 121 GLU A C 1
ATOM 958 O O . GLU A 1 121 ? -4.615 -6.335 -9.730 1.00 97.56 121 GLU A O 1
ATOM 963 N N . ALA A 1 122 ? -4.645 -5.210 -7.791 1.00 97.12 122 ALA A N 1
ATOM 964 C CA . ALA A 1 122 ? -3.205 -5.287 -7.563 1.00 97.12 122 ALA A CA 1
ATOM 965 C C . ALA A 1 122 ? -2.699 -6.719 -7.322 1.00 97.12 122 ALA A C 1
ATOM 967 O O . ALA A 1 122 ? -1.550 -7.006 -7.640 1.00 97.12 122 ALA A O 1
ATOM 968 N N . MET A 1 123 ? -3.527 -7.595 -6.745 1.00 97.19 123 MET A N 1
ATOM 969 C CA . MET A 1 123 ? -3.194 -9.009 -6.537 1.00 97.19 123 MET A CA 1
ATOM 970 C C . MET A 1 123 ? -3.396 -9.855 -7.800 1.00 97.19 123 MET A C 1
ATOM 972 O O . MET A 1 123 ? -2.678 -10.834 -7.980 1.00 97.19 123 MET A O 1
ATOM 976 N N . ASP A 1 124 ? -4.357 -9.485 -8.649 1.00 97.12 124 ASP A N 1
ATOM 977 C CA . ASP A 1 124 ? -4.713 -10.231 -9.863 1.00 97.12 124 ASP A CA 1
ATOM 978 C C . ASP A 1 124 ? -3.881 -9.816 -11.094 1.00 97.12 124 ASP A C 1
ATOM 980 O O . ASP A 1 124 ? -3.864 -10.529 -12.098 1.00 97.12 124 ASP A O 1
ATOM 984 N N . SER A 1 125 ? -3.209 -8.661 -11.043 1.00 94.94 125 SER A N 1
ATOM 985 C CA . SER A 1 125 ? -2.427 -8.114 -12.160 1.00 94.94 125 SER A CA 1
ATOM 986 C C . SER A 1 125 ? -0.947 -8.477 -12.076 1.00 94.94 125 SER A C 1
ATOM 988 O O . SER A 1 125 ? -0.373 -8.542 -10.989 1.00 94.94 125 SER A O 1
ATOM 990 N N . ASP A 1 126 ? -0.293 -8.582 -13.235 1.00 94.06 126 ASP A N 1
ATOM 991 C CA . ASP A 1 126 ? 1.166 -8.654 -13.297 1.00 94.06 126 ASP A CA 1
ATOM 992 C C . ASP A 1 126 ? 1.773 -7.316 -12.838 1.00 94.06 126 ASP A C 1
ATOM 994 O O . ASP A 1 126 ? 1.499 -6.267 -13.439 1.00 94.06 126 ASP A O 1
ATOM 998 N N . PRO A 1 127 ? 2.594 -7.303 -11.776 1.00 92.56 127 PRO A N 1
ATOM 999 C CA . PRO A 1 127 ? 3.170 -6.065 -11.286 1.00 92.56 127 PRO A CA 1
ATOM 1000 C C . PRO A 1 127 ? 4.270 -5.539 -12.218 1.00 92.56 127 PRO A C 1
ATOM 1002 O O . PRO A 1 127 ? 4.981 -6.315 -12.864 1.00 92.56 127 PRO A O 1
ATOM 1005 N N . PRO A 1 128 ? 4.491 -4.212 -12.253 1.00 91.69 128 PRO A N 1
ATOM 1006 C CA . PRO A 1 128 ? 5.625 -3.657 -12.976 1.00 91.69 128 PRO A CA 1
ATOM 1007 C C . PRO A 1 128 ? 6.950 -4.113 -12.339 1.00 91.69 128 PRO A C 1
ATOM 1009 O O . PRO A 1 128 ? 6.985 -4.467 -11.157 1.00 91.69 128 PRO A O 1
ATOM 1012 N N . PRO A 1 129 ? 8.080 -4.035 -13.064 1.00 91.19 129 PRO A N 1
ATOM 1013 C CA . PRO A 1 129 ? 9.395 -4.216 -12.465 1.00 91.19 129 PRO A CA 1
ATOM 1014 C C . PRO A 1 129 ? 9.617 -3.259 -11.290 1.00 91.19 129 PRO A C 1
ATOM 1016 O O . PRO A 1 129 ? 9.211 -2.090 -11.326 1.00 91.19 129 PRO A O 1
ATOM 1019 N N . TYR A 1 130 ? 10.302 -3.742 -10.258 1.00 86.62 130 TYR A N 1
ATOM 1020 C CA . TYR A 1 130 ? 10.700 -2.910 -9.136 1.00 86.62 130 TYR A CA 1
ATOM 1021 C C . TYR A 1 130 ? 11.902 -2.048 -9.526 1.00 86.62 130 TYR A C 1
ATOM 1023 O O . TYR A 1 130 ? 12.935 -2.549 -9.977 1.00 86.62 130 TYR A O 1
ATOM 1031 N N . HIS A 1 131 ? 11.784 -0.747 -9.282 1.00 83.50 131 HIS A N 1
ATOM 1032 C CA . HIS A 1 131 ? 12.855 0.226 -9.421 1.00 83.50 131 HIS A CA 1
ATOM 1033 C C . HIS A 1 131 ? 12.917 1.126 -8.177 1.00 83.50 131 HIS A C 1
ATOM 1035 O O . HIS A 1 131 ? 11.919 1.780 -7.853 1.00 83.50 131 HIS A O 1
ATOM 1041 N N . PRO A 1 132 ? 14.078 1.247 -7.500 1.00 77.75 132 PRO A N 1
ATOM 1042 C CA . PRO A 1 132 ? 14.188 1.946 -6.221 1.00 77.75 132 PRO A CA 1
ATOM 1043 C C . PRO A 1 132 ? 13.650 3.377 -6.202 1.00 77.75 132 PRO A C 1
ATOM 1045 O O . PRO A 1 132 ? 13.222 3.817 -5.142 1.00 77.75 132 PRO A O 1
ATOM 1048 N N . THR A 1 133 ? 13.640 4.103 -7.325 1.00 76.50 133 THR A N 1
ATOM 1049 C CA . THR A 1 133 ? 13.218 5.517 -7.372 1.00 76.50 133 THR A CA 1
ATOM 1050 C C . THR A 1 133 ? 11.930 5.794 -8.142 1.00 76.50 133 THR A C 1
ATOM 1052 O O . THR A 1 133 ? 11.335 6.836 -7.900 1.00 76.50 133 THR A O 1
ATOM 1055 N N . SER A 1 134 ? 11.489 4.911 -9.041 1.00 79.94 134 SER A N 1
ATOM 1056 C CA . SER A 1 134 ? 10.388 5.202 -9.983 1.00 79.94 134 SER A CA 1
ATOM 1057 C C . SER A 1 134 ? 9.259 4.172 -9.971 1.00 79.94 134 SER A C 1
ATOM 1059 O O . SER A 1 134 ? 8.179 4.455 -10.476 1.00 79.94 134 SER A O 1
ATOM 1061 N N . SER A 1 135 ? 9.484 2.993 -9.388 1.00 87.19 135 SER A N 1
ATOM 1062 C CA . SER A 1 135 ? 8.493 1.921 -9.271 1.00 87.19 135 SER A CA 1
ATOM 1063 C C . SER A 1 135 ? 8.796 1.138 -7.996 1.00 87.19 135 SER A C 1
ATOM 1065 O O . SER A 1 135 ? 9.484 0.123 -8.008 1.00 87.19 135 SER A O 1
ATOM 1067 N N . ASN A 1 136 ? 8.384 1.676 -6.850 1.00 87.25 136 ASN A N 1
ATOM 1068 C CA . ASN A 1 136 ? 8.726 1.123 -5.538 1.00 87.25 136 ASN A CA 1
ATOM 1069 C C . ASN A 1 136 ? 7.501 1.061 -4.614 1.00 87.25 136 ASN A C 1
ATOM 1071 O O . ASN A 1 136 ? 6.404 1.487 -4.980 1.00 87.25 136 ASN A O 1
ATOM 1075 N N . CYS A 1 137 ? 7.708 0.568 -3.392 1.00 91.50 137 CYS A N 1
ATOM 1076 C CA . CYS A 1 137 ? 6.668 0.432 -2.369 1.00 91.50 137 CYS A CA 1
ATOM 1077 C C . CYS A 1 137 ? 5.866 1.721 -2.103 1.00 91.50 137 CYS A C 1
ATOM 1079 O O . CYS A 1 137 ? 4.669 1.652 -1.837 1.00 91.50 137 CYS A O 1
ATOM 1081 N N . VAL A 1 138 ? 6.495 2.896 -2.213 1.00 89.25 138 VAL A N 1
ATOM 1082 C CA . VAL A 1 138 ? 5.845 4.199 -2.006 1.00 89.25 138 VAL A CA 1
ATOM 1083 C C . VAL A 1 138 ? 4.857 4.501 -3.126 1.00 89.25 138 VAL A C 1
ATOM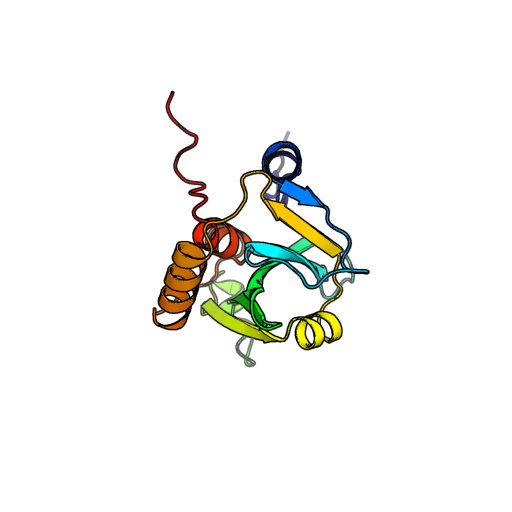 1085 O O . VAL A 1 138 ? 3.709 4.840 -2.849 1.00 89.25 138 VAL A O 1
ATOM 1088 N N . HIS A 1 139 ? 5.294 4.356 -4.379 1.00 88.75 139 HIS A N 1
ATOM 1089 C CA . HIS A 1 139 ? 4.445 4.596 -5.548 1.00 88.75 139 HIS A CA 1
ATOM 1090 C C . HIS A 1 139 ? 3.243 3.656 -5.539 1.00 88.75 139 HIS A C 1
ATOM 1092 O O . HIS A 1 139 ? 2.110 4.100 -5.710 1.00 88.75 139 HIS A O 1
ATOM 1098 N N . PHE A 1 140 ? 3.493 2.377 -5.257 1.00 93.88 140 PHE A N 1
ATOM 1099 C CA . PHE A 1 140 ? 2.448 1.374 -5.120 1.00 93.88 140 PHE A CA 1
ATOM 1100 C C . PHE A 1 140 ? 1.427 1.754 -4.042 1.00 93.88 140 PHE A C 1
ATOM 1102 O O . PHE A 1 140 ? 0.230 1.792 -4.318 1.00 93.88 140 PHE A O 1
ATOM 1109 N N . ALA A 1 141 ? 1.889 2.086 -2.831 1.00 94.69 141 ALA A N 1
ATOM 1110 C CA . ALA A 1 141 ? 1.002 2.425 -1.724 1.00 94.69 141 ALA A CA 1
ATOM 1111 C C . ALA A 1 141 ? 0.135 3.654 -2.037 1.00 94.69 141 ALA A C 1
ATOM 1113 O O . ALA A 1 141 ? -1.067 3.635 -1.793 1.00 94.69 141 ALA A O 1
ATOM 1114 N N . LEU A 1 142 ? 0.717 4.706 -2.617 1.00 91.06 142 LEU A N 1
ATOM 1115 C CA . LEU A 1 142 ? -0.024 5.920 -2.968 1.00 91.06 142 LEU A CA 1
ATOM 1116 C C . LEU A 1 142 ? -1.040 5.674 -4.091 1.00 91.06 142 LEU A C 1
ATOM 1118 O O . LEU A 1 142 ? -2.184 6.111 -3.969 1.00 91.06 142 LEU A O 1
ATOM 1122 N N . ASN A 1 143 ? -0.669 4.906 -5.119 1.00 91.94 143 ASN A N 1
ATOM 1123 C CA . ASN A 1 143 ? -1.595 4.491 -6.174 1.00 91.94 143 ASN A CA 1
ATOM 1124 C C . ASN A 1 143 ? -2.781 3.696 -5.600 1.00 91.94 143 ASN A C 1
ATOM 1126 O O . ASN A 1 143 ? -3.935 3.959 -5.934 1.00 91.94 143 ASN A O 1
ATOM 1130 N N . LEU A 1 144 ? -2.519 2.784 -4.658 1.00 94.94 144 LEU A N 1
ATOM 1131 C CA . LEU A 1 144 ? -3.561 2.006 -3.986 1.00 94.94 144 LEU A CA 1
ATOM 1132 C C . LEU A 1 144 ? -4.540 2.891 -3.191 1.00 94.94 144 LEU A C 1
ATOM 1134 O O . LEU A 1 144 ? -5.736 2.611 -3.130 1.00 94.94 144 LEU A O 1
ATOM 1138 N N . LEU A 1 145 ? -4.054 3.997 -2.621 1.00 93.62 145 LEU A N 1
ATOM 1139 C CA . LEU A 1 145 ? -4.889 4.993 -1.942 1.00 93.62 145 LEU A CA 1
ATOM 1140 C C . LEU A 1 145 ? -5.599 5.965 -2.905 1.00 93.62 145 LEU A C 1
ATOM 1142 O O . LEU A 1 145 ? -6.258 6.900 -2.440 1.00 93.62 145 LEU A O 1
ATOM 1146 N N . GLY A 1 146 ? -5.479 5.776 -4.225 1.00 90.06 146 GLY A N 1
ATOM 1147 C CA . GLY A 1 146 ? -6.036 6.680 -5.235 1.00 90.06 146 GLY A CA 1
ATOM 1148 C C . GLY A 1 146 ? -5.367 8.055 -5.222 1.00 90.06 146 GLY A C 1
ATOM 1149 O O . GLY A 1 146 ? -6.022 9.075 -5.434 1.00 90.06 146 GLY A O 1
ATOM 1150 N N . MET A 1 147 ? -4.082 8.102 -4.866 1.00 84.06 147 MET A N 1
ATOM 1151 C CA . MET A 1 147 ? -3.283 9.319 -4.826 1.00 84.06 147 MET A CA 1
ATOM 1152 C C . MET A 1 147 ? -2.324 9.314 -6.011 1.00 84.06 147 MET A C 1
ATOM 1154 O O . MET A 1 147 ? -1.199 8.823 -5.921 1.00 84.06 147 MET A O 1
ATOM 1158 N N . ASP A 1 148 ? -2.778 9.877 -7.127 1.00 65.38 148 ASP A N 1
ATOM 1159 C CA . ASP A 1 148 ? -1.938 10.067 -8.302 1.00 65.38 148 ASP A CA 1
ATOM 1160 C C . ASP A 1 148 ? -0.846 11.096 -7.987 1.00 65.38 148 ASP A C 1
ATOM 1162 O O . ASP A 1 148 ? -1.091 12.302 -7.956 1.00 65.38 148 ASP A O 1
ATOM 1166 N N . LEU A 1 149 ? 0.398 10.641 -7.824 1.00 54.53 149 LEU A N 1
ATOM 1167 C CA . LEU A 1 149 ? 1.567 11.533 -7.791 1.00 54.53 149 LEU A CA 1
ATOM 1168 C C . LEU A 1 149 ? 1.787 12.277 -9.129 1.00 54.53 149 LEU A C 1
ATOM 1170 O O . LEU A 1 149 ? 2.645 13.150 -9.210 1.00 54.53 149 LEU A O 1
ATOM 1174 N N . VAL A 1 150 ? 1.022 11.949 -10.178 1.00 43.62 150 VAL A N 1
ATOM 1175 C CA . VAL A 1 150 ? 1.229 12.417 -11.561 1.00 43.62 150 VAL A CA 1
ATOM 1176 C C . VAL A 1 150 ? 0.338 13.618 -11.940 1.00 43.62 150 VAL A C 1
ATOM 1178 O O . VAL A 1 150 ? 0.401 14.096 -13.068 1.00 43.62 150 VAL A O 1
ATOM 1181 N N . ARG A 1 151 ? -0.468 14.184 -11.027 1.00 38.56 151 ARG A N 1
ATOM 1182 C CA . ARG A 1 151 ? -1.330 15.355 -11.332 1.00 38.56 151 ARG A CA 1
ATOM 1183 C C . ARG A 1 151 ? -1.190 16.553 -10.389 1.00 38.56 151 ARG A C 1
ATOM 1185 O O . ARG A 1 151 ? -2.141 17.296 -10.176 1.00 38.56 151 ARG A O 1
ATOM 1192 N N . THR A 1 152 ? 0.011 16.818 -9.890 1.00 35.38 152 THR A N 1
ATOM 1193 C CA . THR A 1 152 ? 0.356 18.132 -9.304 1.00 35.38 152 THR A CA 1
ATOM 1194 C C . THR A 1 152 ? 1.443 18.834 -10.109 1.00 35.38 152 THR A C 1
ATOM 1196 O O . THR A 1 152 ? 2.459 19.296 -9.600 1.00 35.38 152 THR A O 1
ATOM 1199 N N . SER A 1 153 ? 1.223 18.932 -11.416 1.00 40.09 153 SER A N 1
ATOM 1200 C CA . SER A 1 153 ? 1.852 19.938 -12.269 1.00 40.09 153 SER A CA 1
ATOM 1201 C C . SER A 1 153 ? 0.817 20.369 -13.302 1.00 40.09 153 SER A C 1
ATOM 1203 O O . SER A 1 153 ? 0.323 19.516 -14.034 1.00 40.09 153 SER A O 1
ATOM 1205 N N . LEU A 1 154 ? 0.534 21.678 -13.326 1.00 36.66 154 LEU A N 1
ATOM 1206 C CA . LEU A 1 154 ? -0.424 22.437 -14.153 1.00 36.66 154 LEU A CA 1
ATOM 1207 C C . LEU A 1 154 ? -1.705 22.875 -13.426 1.00 36.66 154 LEU A C 1
ATOM 1209 O O . LEU A 1 154 ? -2.799 22.378 -13.686 1.00 36.66 154 LEU A O 1
ATOM 1213 N N . VAL A 1 155 ? -1.541 23.894 -12.577 1.00 34.72 155 VAL A N 1
ATOM 1214 C CA . VAL A 1 155 ? -2.267 25.163 -12.760 1.00 34.72 155 VAL A CA 1
ATOM 1215 C C . VAL A 1 155 ? -1.228 26.274 -12.790 1.00 34.72 155 VAL A C 1
ATOM 1217 O O . VAL A 1 155 ? -0.292 26.188 -11.961 1.00 34.72 155 VAL A O 1
#

Organism: Cricetulus griseus (NCBI:txid10029)

Secondary structure (DSSP, 8-state):
-------S---S-HHHHHHHEEE---SSSPPPTT-EEEEEEE-TTS-EEEEEEEEE-STTEEEEEEE---SS-SHHHHHT-B-EEEEEEEHHHHHHHS-EEEEEEETT---HHHHHHHHHHHHHSPPPPBBTTTBSHHHHHHHHTT--TT--S--

pLDDT: mean 77.67, std 20.86, range [28.86, 98.25]

InterPro domains:
  IPR038765 Papain-like cysteine peptidase superfamily [SSF54001] (25-67)

Sequence (155 aa):
TLVGASSTIKFFTEAIMGHQFQEVELDKDEPQPGDLFLFKLQSPRAQWFGAHVGVYCGHGEIIHFEGRTSGDGGLQTLLGYCEGVVCKQGHRALQRSRRLWRVLRRRGGINPVELECRVREAMDSDPPPYHPTSSNCVHFALNLLGMDLVRTSLV

Foldseek 3Di:
DDDDPPPPLCEPPVVCCVPFKDFDDPPPDDDDFLKKWWFFDADPVRDTRGTFIWTDLDPQKTKWKDFDDDPDDDVCVVVQWGQIDIDIDGNVVVCVVTPTDTIMAGPVHADSVLLNVLSVVVNPDRADIDGPNPRGRVCSSCVSRVNPPPPPDDD